Protein AF-A0A953USL4-F1 (afdb_monomer_lite)

Sequence (74 aa):
MLSIATWCLACVQALHGQAPHIDSIDPAQGPIAGGTAVTINGTHFQGATLNVDKATIAPKALSDTEIRFTSPQH

Secondary structure (DSSP, 8-state):
--SSHHHHHHHHHHHS-PPPEEEEEESS---TT---EEEEEEE--TTPPPEETTEE---SEE-SSEEEEEPPP-

Radius of gyration: 16.98 Å; chains: 1; bounding box: 27×20×57 Å

Structure (mmCIF, N/CA/C/O backbone):
data_AF-A0A953USL4-F1
#
_entry.id   AF-A0A953USL4-F1
#
loop_
_atom_site.group_PDB
_atom_site.id
_atom_site.type_symbol
_atom_site.label_atom_id
_atom_site.label_alt_id
_atom_site.label_comp_id
_atom_site.label_asym_id
_atom_site.label_entity_id
_atom_site.label_seq_id
_atom_site.pdbx_PDB_ins_code
_atom_site.Cartn_x
_atom_site.Cartn_y
_atom_site.Cartn_z
_atom_site.occupancy
_atom_site.B_iso_or_equiv
_atom_site.auth_seq_id
_atom_site.auth_comp_id
_atom_site.auth_asym_id
_atom_site.auth_atom_id
_atom_site.pdbx_PDB_model_num
ATOM 1 N N . MET A 1 1 ? -12.040 -0.386 43.099 1.00 53.84 1 MET A N 1
ATOM 2 C CA . MET A 1 1 ? -10.764 -0.068 42.424 1.00 53.84 1 MET A CA 1
ATOM 3 C C . MET A 1 1 ? -10.869 -0.480 40.962 1.00 53.84 1 MET A C 1
ATOM 5 O O . MET A 1 1 ? -10.436 -1.560 40.625 1.00 53.84 1 MET A O 1
ATOM 9 N N . LEU A 1 2 ? -11.531 0.314 40.127 1.00 51.34 2 LEU A N 1
ATOM 10 C CA . LEU A 1 2 ? -11.562 0.236 38.657 1.00 51.34 2 LEU A CA 1
ATOM 11 C C . LEU A 1 2 ? -12.405 1.453 38.214 1.00 51.34 2 LEU A C 1
ATOM 13 O O . LEU A 1 2 ? -13.297 1.837 38.965 1.00 51.34 2 LEU A O 1
ATOM 17 N N . SER A 1 3 ? -12.165 2.027 37.031 1.00 61.38 3 SER A N 1
ATOM 18 C CA . SER A 1 3 ? -13.047 3.024 36.373 1.00 61.38 3 SER A CA 1
ATOM 19 C C . SER A 1 3 ? -12.709 4.523 36.487 1.00 61.38 3 SER A C 1
ATOM 21 O O . SER A 1 3 ? -13.604 5.338 36.682 1.00 61.38 3 SER A O 1
ATOM 23 N N . ILE A 1 4 ? -11.446 4.916 3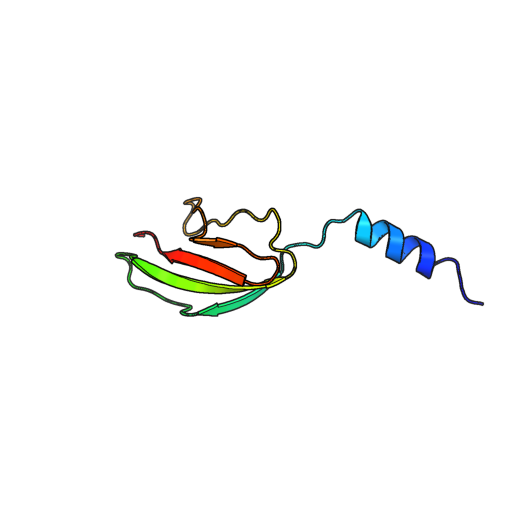6.270 1.00 55.97 4 ILE A N 1
ATOM 24 C CA . ILE A 1 4 ? -11.139 6.281 35.767 1.00 55.97 4 ILE A CA 1
ATOM 25 C C . ILE A 1 4 ? -10.081 6.234 34.645 1.00 55.97 4 ILE A C 1
ATOM 27 O O . ILE A 1 4 ? -10.222 6.914 33.633 1.00 55.97 4 ILE A O 1
ATOM 31 N N . ALA A 1 5 ? -9.076 5.352 34.742 1.00 52.19 5 ALA A N 1
ATOM 32 C CA . ALA A 1 5 ? -8.025 5.230 33.720 1.00 52.19 5 ALA A CA 1
ATOM 33 C C . ALA A 1 5 ? -8.530 4.714 32.352 1.00 52.19 5 ALA A C 1
ATOM 35 O O . ALA A 1 5 ? -8.031 5.136 31.312 1.00 52.19 5 ALA A O 1
ATOM 36 N N . THR A 1 6 ? -9.553 3.853 32.329 1.00 55.34 6 THR A N 1
ATOM 37 C CA . THR A 1 6 ? -10.094 3.268 31.084 1.00 55.34 6 THR A CA 1
ATOM 38 C C . THR A 1 6 ? -10.927 4.263 30.266 1.00 55.34 6 THR A C 1
ATOM 40 O O . THR A 1 6 ? -10.991 4.149 29.047 1.00 55.34 6 THR A O 1
ATOM 43 N N . TRP A 1 7 ? -11.531 5.271 30.904 1.00 48.94 7 TRP A N 1
ATOM 44 C CA . TRP A 1 7 ? -12.348 6.280 30.213 1.00 48.94 7 TRP A CA 1
ATOM 45 C C . TRP A 1 7 ? -11.503 7.389 29.570 1.00 48.94 7 TRP A C 1
ATOM 47 O O . TRP A 1 7 ? -11.888 7.928 28.536 1.00 48.94 7 TRP A O 1
ATOM 57 N N . CYS A 1 8 ? -10.319 7.683 30.120 1.00 53.19 8 CYS A N 1
ATOM 58 C CA . CYS A 1 8 ? -9.374 8.610 29.493 1.00 53.19 8 CYS A CA 1
ATOM 59 C C . CYS A 1 8 ? -8.691 7.975 28.268 1.00 53.19 8 CYS A C 1
ATOM 61 O O . CYS A 1 8 ? -8.541 8.626 27.239 1.00 53.19 8 CYS A O 1
ATOM 63 N N . LEU A 1 9 ? -8.342 6.683 28.334 1.00 56.84 9 LEU A N 1
ATOM 64 C CA . LEU A 1 9 ? -7.609 6.029 27.246 1.00 56.84 9 LEU A CA 1
ATOM 65 C C . LEU A 1 9 ? -8.469 5.822 25.986 1.00 56.84 9 LEU A C 1
ATOM 67 O O . LEU A 1 9 ? -8.011 6.127 24.891 1.00 56.84 9 LEU A O 1
ATOM 71 N N . ALA A 1 10 ? -9.736 5.419 26.130 1.00 53.16 10 ALA A N 1
ATOM 72 C CA . ALA A 1 10 ? -10.642 5.260 24.988 1.00 53.16 10 ALA A CA 1
ATOM 73 C C . ALA A 1 10 ? -10.973 6.597 24.287 1.00 53.16 10 ALA A C 1
ATOM 75 O O . ALA A 1 10 ? -11.087 6.641 23.065 1.00 53.16 10 ALA A O 1
ATOM 76 N N . CYS A 1 11 ? -11.083 7.698 25.043 1.00 49.72 11 CYS A N 1
ATOM 77 C CA . CYS A 1 11 ? -11.327 9.031 24.483 1.00 49.72 11 CYS A CA 1
ATOM 78 C C . CYS A 1 11 ? -10.077 9.602 23.783 1.00 49.72 11 CYS A C 1
ATOM 80 O O . CYS A 1 11 ? -10.177 10.161 22.694 1.00 49.72 11 CYS A O 1
ATOM 82 N N . VAL A 1 12 ? -8.880 9.410 24.355 1.00 52.28 12 VAL A N 1
ATOM 83 C CA . VAL A 1 12 ? -7.620 9.907 23.766 1.00 52.28 12 VAL A CA 1
ATOM 84 C C . VAL A 1 12 ? -7.208 9.111 22.519 1.00 52.28 12 VAL A C 1
ATOM 86 O O . VAL A 1 12 ? -6.704 9.700 21.567 1.00 52.28 12 VAL A O 1
ATOM 89 N N . GLN A 1 13 ? -7.477 7.801 22.461 1.00 52.91 13 GLN A N 1
ATOM 90 C CA . GLN A 1 13 ? -7.243 6.992 21.254 1.00 52.91 13 GLN A CA 1
ATOM 91 C C . GLN A 1 13 ? -8.156 7.375 20.082 1.00 52.91 13 GLN A C 1
ATOM 93 O O . GLN A 1 13 ? -7.768 7.199 18.936 1.00 52.91 13 GLN A O 1
ATOM 98 N N . ALA A 1 14 ? -9.348 7.912 20.352 1.00 53.28 14 ALA A N 1
ATOM 99 C CA . ALA A 1 14 ? -10.238 8.429 19.314 1.00 53.28 14 ALA A CA 1
ATOM 100 C C . ALA A 1 14 ? -9.812 9.822 18.798 1.00 53.28 14 ALA A C 1
ATOM 102 O O . ALA A 1 14 ? -10.197 10.212 17.699 1.00 53.28 14 ALA A O 1
ATOM 103 N N . LEU A 1 15 ? -9.017 10.571 19.576 1.00 53.41 15 LEU A N 1
ATOM 104 C CA . LEU A 1 15 ? -8.476 11.889 19.207 1.00 53.41 15 LEU A CA 1
ATOM 105 C C . LEU A 1 15 ? -7.138 11.787 18.459 1.00 53.41 15 LEU A C 1
ATOM 107 O O . LEU A 1 15 ? -6.843 12.610 17.594 1.00 53.41 15 LEU A O 1
ATOM 111 N N . HIS A 1 16 ? -6.333 10.771 18.765 1.00 53.66 16 HIS A N 1
ATOM 112 C CA . HIS A 1 16 ? -5.195 10.366 17.947 1.00 53.66 16 HIS A CA 1
ATOM 113 C C . HIS A 1 16 ? -5.697 9.416 16.865 1.00 53.66 16 HIS A C 1
ATOM 115 O O . HIS A 1 16 ? -5.685 8.204 17.066 1.00 53.66 16 HIS A O 1
ATOM 121 N N . GLY A 1 17 ? -6.154 9.973 15.736 1.00 63.47 17 GLY A N 1
ATOM 122 C CA . GLY A 1 17 ? -6.475 9.189 14.541 1.00 63.47 17 GLY A CA 1
ATOM 123 C C . GLY A 1 17 ? -5.421 8.1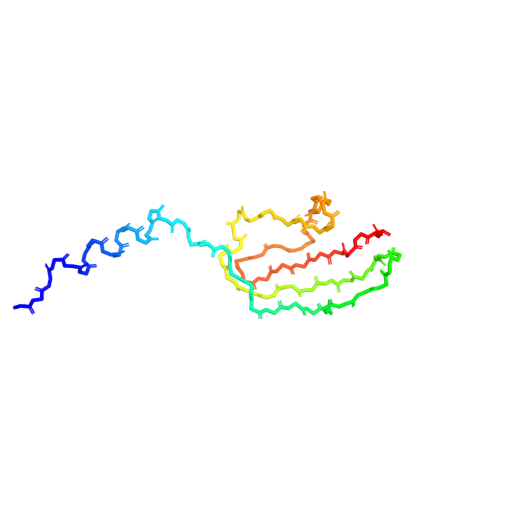03 14.354 1.00 63.47 17 GLY A C 1
ATOM 124 O O . GLY A 1 17 ? -4.222 8.395 14.402 1.00 63.47 17 GLY A O 1
ATOM 125 N N . GLN A 1 18 ? -5.868 6.848 14.302 1.00 72.75 18 GLN A N 1
ATOM 126 C CA . GLN A 1 18 ? -4.955 5.718 14.341 1.00 72.75 18 GLN A CA 1
ATOM 127 C C . GLN A 1 18 ? -3.917 5.872 13.231 1.00 72.75 18 GLN A C 1
ATOM 129 O O . GLN A 1 18 ? -4.255 6.118 12.074 1.00 72.75 18 GLN A O 1
ATOM 134 N N . ALA A 1 19 ? -2.641 5.804 13.614 1.00 80.31 19 ALA A N 1
ATOM 135 C CA . ALA A 1 19 ? -1.564 5.950 12.655 1.00 80.31 19 ALA A CA 1
ATOM 136 C C . ALA A 1 19 ? -1.655 4.811 11.624 1.00 80.31 19 ALA A C 1
ATOM 138 O O . ALA A 1 19 ? -1.883 3.663 12.024 1.00 80.31 19 ALA A O 1
ATOM 139 N N . PRO A 1 20 ? -1.456 5.101 10.327 1.00 85.75 20 PRO A N 1
ATOM 140 C CA . PRO A 1 20 ? -1.434 4.067 9.306 1.00 85.75 20 PRO A CA 1
ATOM 141 C C . PRO A 1 20 ? -0.341 3.048 9.633 1.00 85.75 20 PRO A C 1
ATOM 143 O O . PRO A 1 20 ? 0.818 3.413 9.852 1.00 85.75 20 PRO A O 1
ATOM 146 N N . HIS A 1 21 ? -0.711 1.771 9.672 1.00 87.62 21 HIS A N 1
ATOM 147 C CA . HIS A 1 21 ? 0.204 0.669 9.951 1.00 87.62 21 HIS A CA 1
ATOM 148 C C 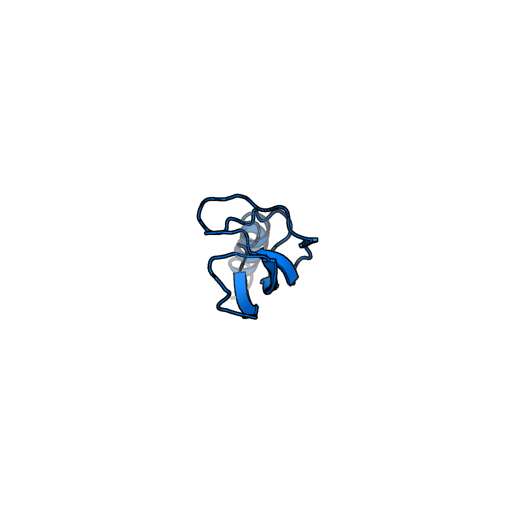. HIS A 1 21 ? 0.288 -0.252 8.741 1.00 87.62 21 HIS A C 1
ATOM 150 O O . HIS A 1 21 ? -0.739 -0.610 8.178 1.00 87.62 21 HIS A O 1
ATOM 156 N N . ILE A 1 22 ? 1.504 -0.622 8.341 1.00 91.00 22 ILE A N 1
ATOM 157 C CA . ILE A 1 22 ? 1.756 -1.528 7.217 1.00 91.00 22 ILE A CA 1
ATOM 158 C C . ILE A 1 22 ? 2.162 -2.888 7.780 1.00 91.00 22 ILE A C 1
ATOM 160 O O . ILE A 1 22 ? 3.180 -2.980 8.462 1.00 91.00 22 ILE A O 1
ATOM 164 N N . ASP A 1 23 ? 1.405 -3.926 7.434 1.00 91.88 23 ASP A N 1
ATOM 165 C CA . ASP A 1 23 ? 1.685 -5.309 7.826 1.00 91.88 23 ASP A CA 1
ATOM 166 C C . ASP A 1 23 ? 2.554 -6.024 6.785 1.00 91.88 23 ASP A C 1
ATOM 168 O O . ASP A 1 23 ? 3.479 -6.762 7.122 1.00 91.88 23 ASP A O 1
ATOM 172 N N . SER A 1 24 ? 2.253 -5.834 5.494 1.00 92.19 24 SER A N 1
ATOM 173 C CA . SER A 1 24 ? 2.971 -6.502 4.401 1.00 92.19 24 SER A CA 1
ATOM 174 C C . SER A 1 24 ? 2.906 -5.730 3.087 1.00 92.19 24 SER A C 1
ATOM 176 O O . SER A 1 24 ? 1.983 -4.952 2.849 1.00 92.19 24 SER A O 1
ATOM 178 N N . ILE A 1 25 ? 3.901 -5.965 2.229 1.00 90.94 25 ILE A N 1
ATOM 179 C CA . ILE A 1 25 ? 4.013 -5.394 0.883 1.00 90.94 25 ILE A CA 1
ATOM 180 C C . ILE A 1 25 ? 4.356 -6.532 -0.080 1.00 90.94 25 ILE A C 1
ATOM 182 O O . ILE A 1 25 ? 5.336 -7.244 0.144 1.00 90.94 25 ILE A O 1
ATOM 186 N N . ASP A 1 26 ? 3.580 -6.684 -1.151 1.00 88.88 26 ASP A N 1
ATOM 187 C CA . ASP A 1 26 ? 3.785 -7.708 -2.176 1.00 88.88 26 ASP A CA 1
ATOM 188 C C . ASP A 1 26 ? 3.512 -7.171 -3.598 1.00 88.88 26 ASP A C 1
ATOM 190 O O . ASP A 1 26 ? 2.436 -6.616 -3.848 1.00 88.88 26 ASP A O 1
ATOM 194 N N . PRO A 1 27 ? 4.449 -7.329 -4.550 1.00 87.88 27 PRO A N 1
ATOM 195 C CA . PRO A 1 27 ? 5.832 -7.756 -4.351 1.00 87.88 27 PRO A CA 1
ATOM 196 C C . PRO A 1 27 ? 6.654 -6.677 -3.634 1.00 87.88 27 PRO A C 1
ATOM 198 O O . PRO A 1 27 ? 6.537 -5.486 -3.918 1.00 87.88 27 PRO A O 1
ATOM 201 N N . ALA A 1 28 ? 7.533 -7.100 -2.722 1.00 79.62 28 ALA A N 1
ATOM 202 C CA . ALA A 1 28 ? 8.405 -6.190 -1.974 1.00 79.62 28 ALA A CA 1
ATOM 203 C C . ALA A 1 28 ? 9.491 -5.530 -2.843 1.00 79.62 28 ALA A C 1
ATOM 205 O O . ALA A 1 28 ? 10.131 -4.577 -2.404 1.00 79.62 28 ALA A O 1
ATOM 206 N N . GLN A 1 29 ? 9.737 -6.052 -4.048 1.00 77.06 29 GLN A N 1
ATOM 207 C CA . GLN A 1 29 ? 10.748 -5.576 -4.991 1.00 77.06 29 GLN A CA 1
ATOM 208 C C . GLN A 1 29 ? 10.179 -5.605 -6.412 1.00 77.06 29 GLN A C 1
ATOM 210 O O . GLN A 1 29 ? 9.430 -6.512 -6.773 1.00 77.06 29 GLN A O 1
ATOM 215 N N . GLY A 1 30 ? 10.568 -4.630 -7.228 1.00 76.81 30 GLY A N 1
ATOM 216 C CA . GLY A 1 30 ? 10.175 -4.528 -8.628 1.00 76.81 30 GLY A CA 1
ATOM 217 C C . GLY A 1 30 ? 11.312 -3.969 -9.485 1.00 76.81 30 GLY A C 1
ATOM 218 O O . GLY A 1 30 ? 12.315 -3.495 -8.951 1.00 76.81 30 GLY A O 1
ATOM 219 N N . PRO A 1 31 ? 11.190 -4.037 -10.818 1.00 78.62 31 PRO A N 1
ATOM 220 C CA . PRO A 1 31 ? 12.181 -3.487 -11.731 1.00 78.62 31 PRO A CA 1
ATOM 221 C C . PRO A 1 31 ? 12.262 -1.957 -11.618 1.00 78.62 31 PRO A C 1
ATOM 223 O O . PRO A 1 31 ? 11.249 -1.291 -11.412 1.00 78.62 31 PRO A O 1
ATOM 226 N N . ILE A 1 32 ? 13.463 -1.407 -11.843 1.00 79.56 32 ILE A N 1
ATOM 227 C CA . ILE A 1 32 ? 13.745 0.045 -11.835 1.00 79.56 32 ILE A CA 1
ATOM 228 C C . ILE A 1 32 ? 12.858 0.793 -12.843 1.00 79.56 32 ILE A C 1
ATOM 230 O O . ILE A 1 32 ? 12.436 1.914 -12.598 1.00 79.56 32 ILE A O 1
ATOM 234 N N . ALA A 1 33 ? 12.502 0.142 -13.955 1.00 79.88 33 ALA A N 1
ATOM 235 C CA . ALA A 1 33 ? 11.599 0.700 -14.960 1.00 79.88 33 ALA A CA 1
ATOM 236 C C . ALA A 1 33 ? 10.162 0.957 -14.447 1.00 79.88 33 ALA A C 1
ATOM 238 O O . ALA A 1 33 ? 9.373 1.589 -15.146 1.00 79.88 33 ALA A O 1
ATOM 239 N N . GLY A 1 34 ? 9.803 0.480 -13.250 1.00 83.62 34 GLY A N 1
ATOM 240 C CA . GLY A 1 34 ? 8.455 0.605 -12.707 1.00 83.62 34 GLY A CA 1
ATOM 241 C C . GLY A 1 34 ? 7.436 -0.284 -13.423 1.00 83.62 34 GLY A C 1
ATOM 242 O O . GLY A 1 34 ? 7.774 -1.262 -14.089 1.00 83.62 34 GLY A O 1
ATOM 243 N N . GLY A 1 35 ? 6.153 0.036 -13.256 1.00 85.25 35 GLY A N 1
ATOM 244 C CA . GLY A 1 35 ? 5.044 -0.639 -13.936 1.00 85.25 35 GLY A CA 1
ATOM 245 C C . GLY A 1 35 ? 4.525 -1.898 -13.238 1.00 85.25 35 GLY A C 1
ATOM 246 O O . GLY A 1 35 ? 3.603 -2.537 -13.741 1.00 85.25 35 GLY A O 1
ATOM 247 N N . THR A 1 36 ? 5.061 -2.249 -12.068 1.00 87.81 36 THR A N 1
ATOM 248 C CA . THR A 1 36 ? 4.610 -3.426 -11.311 1.00 87.81 36 THR A CA 1
ATOM 249 C C . THR A 1 36 ? 3.454 -3.054 -10.392 1.00 87.81 36 THR A C 1
ATOM 251 O O . THR A 1 36 ? 3.501 -2.031 -9.709 1.00 87.81 36 THR A O 1
ATOM 254 N N . ALA A 1 37 ? 2.396 -3.866 -10.381 1.00 89.56 37 ALA A N 1
ATOM 255 C CA . ALA A 1 37 ? 1.306 -3.712 -9.425 1.00 89.56 37 ALA A CA 1
ATOM 256 C C . ALA A 1 37 ? 1.777 -4.176 -8.042 1.00 89.56 37 ALA A C 1
ATOM 258 O O . ALA A 1 37 ? 2.171 -5.328 -7.891 1.00 89.56 37 ALA A O 1
ATOM 259 N N . VAL A 1 38 ? 1.731 -3.277 -7.061 1.00 90.62 38 VAL A N 1
ATOM 260 C CA . VAL A 1 38 ? 2.116 -3.545 -5.674 1.00 90.62 38 VAL A CA 1
ATOM 261 C C . VAL A 1 38 ? 0.884 -3.432 -4.788 1.00 90.62 38 VAL A C 1
ATOM 263 O O . VAL A 1 38 ? 0.106 -2.481 -4.909 1.00 90.62 38 VAL A O 1
ATOM 266 N N . THR A 1 39 ? 0.720 -4.414 -3.908 1.00 92.38 39 THR A N 1
ATOM 267 C CA . THR A 1 39 ? -0.311 -4.468 -2.873 1.00 92.38 39 THR A CA 1
ATOM 268 C C . THR A 1 39 ? 0.347 -4.287 -1.511 1.00 92.38 39 THR A C 1
ATOM 270 O O . THR A 1 39 ? 1.319 -4.962 -1.188 1.00 92.38 39 THR A O 1
ATOM 273 N N . ILE A 1 40 ? -0.186 -3.372 -0.712 1.00 91.81 40 ILE A N 1
ATOM 274 C CA . ILE A 1 40 ? 0.191 -3.147 0.680 1.00 91.81 40 ILE A CA 1
ATOM 275 C C . ILE A 1 40 ? -1.014 -3.517 1.534 1.00 91.81 40 ILE A C 1
ATOM 277 O O . ILE A 1 40 ? -2.089 -2.956 1.334 1.00 91.81 40 ILE A O 1
ATOM 281 N N . ASN A 1 41 ? -0.831 -4.418 2.493 1.00 92.81 41 ASN A N 1
ATOM 282 C CA . ASN A 1 41 ? -1.843 -4.724 3.501 1.00 92.81 41 ASN A CA 1
ATOM 283 C C . ASN A 1 41 ? -1.477 -4.052 4.823 1.00 92.81 41 ASN A C 1
ATOM 285 O O . ASN A 1 41 ? -0.294 -3.944 5.163 1.00 92.81 41 ASN A O 1
ATOM 289 N N . GLY A 1 42 ? -2.486 -3.613 5.564 1.00 91.12 42 GLY A N 1
ATOM 290 C CA . GLY A 1 42 ? -2.295 -2.904 6.820 1.00 91.12 42 GLY A CA 1
ATOM 291 C C . GLY A 1 42 ? -3.602 -2.465 7.462 1.00 91.12 42 GLY A C 1
ATOM 292 O O . GLY A 1 42 ? -4.628 -3.120 7.294 1.00 91.12 42 GLY A O 1
ATOM 293 N N . THR A 1 43 ? -3.567 -1.358 8.201 1.00 90.50 43 THR A N 1
ATOM 294 C CA . THR A 1 43 ? -4.737 -0.766 8.871 1.00 90.50 43 THR A CA 1
ATOM 295 C C . THR A 1 43 ? -4.641 0.756 8.919 1.00 90.50 43 THR A C 1
ATOM 297 O O . THR A 1 43 ? -3.542 1.321 8.885 1.00 90.50 43 THR A O 1
ATOM 300 N N . HIS A 1 44 ? -5.793 1.419 9.054 1.00 87.88 44 HIS A N 1
ATOM 301 C CA . HIS A 1 44 ? -5.900 2.871 9.216 1.00 87.88 44 HIS A CA 1
ATOM 302 C C . HIS A 1 44 ? -5.321 3.668 8.038 1.00 87.88 44 HIS A C 1
ATOM 304 O O . HIS A 1 44 ? -4.732 4.736 8.202 1.00 87.88 44 HIS A O 1
ATOM 310 N N . PHE A 1 45 ? -5.481 3.152 6.820 1.00 87.94 45 PHE A N 1
ATOM 311 C CA . PHE A 1 45 ? -5.038 3.835 5.603 1.00 87.94 45 PHE A CA 1
ATOM 312 C C . PHE A 1 45 ? -6.013 4.911 5.104 1.00 87.94 45 PHE A C 1
ATOM 314 O O . PHE A 1 45 ? -5.703 5.631 4.151 1.00 87.94 45 PHE A O 1
ATOM 321 N N . GLN A 1 46 ? -7.175 5.070 5.743 1.00 83.00 46 GLN A N 1
ATOM 322 C CA . GLN A 1 46 ? -8.126 6.126 5.397 1.00 83.00 46 GLN A CA 1
ATOM 323 C C . GLN A 1 46 ? -7.518 7.512 5.658 1.00 83.00 46 GLN A C 1
ATOM 325 O O . GLN A 1 46 ? -7.292 7.908 6.797 1.00 83.00 46 GLN A O 1
ATOM 330 N N . GLY A 1 47 ? -7.247 8.256 4.581 1.00 79.00 47 GLY A N 1
ATOM 331 C CA . GLY A 1 47 ? -6.580 9.563 4.641 1.00 79.00 47 GLY A CA 1
ATOM 332 C C . GLY A 1 47 ? -5.047 9.510 4.601 1.00 79.00 47 GLY A C 1
ATOM 333 O O . GLY A 1 47 ? -4.406 10.547 4.763 1.00 79.00 47 GLY A O 1
ATOM 334 N N . ALA A 1 48 ? -4.448 8.338 4.368 1.00 83.75 48 ALA A N 1
ATOM 335 C CA . ALA A 1 48 ? -3.006 8.205 4.189 1.00 83.75 48 ALA A CA 1
ATOM 336 C C . ALA A 1 48 ? -2.546 8.696 2.802 1.00 83.75 48 ALA A C 1
ATOM 338 O O . ALA A 1 48 ? -3.224 8.501 1.792 1.00 83.75 48 ALA A O 1
ATOM 339 N N . THR A 1 49 ? -1.346 9.280 2.745 1.00 86.50 49 THR A N 1
ATOM 340 C CA . THR A 1 49 ? -0.682 9.659 1.490 1.00 86.50 49 THR A CA 1
ATOM 341 C C . THR A 1 49 ? 0.416 8.658 1.163 1.00 86.50 49 THR A C 1
ATOM 343 O O . THR A 1 49 ? 1.348 8.470 1.947 1.00 86.50 49 THR A O 1
ATOM 346 N N . LEU A 1 50 ? 0.346 8.048 -0.019 1.00 86.75 50 LEU A N 1
ATOM 347 C CA . LEU A 1 50 ? 1.362 7.116 -0.492 1.00 86.75 50 LEU A CA 1
ATOM 348 C C . LEU A 1 50 ? 2.502 7.868 -1.193 1.00 86.75 50 LEU A C 1
ATOM 350 O O . LEU A 1 50 ? 2.296 8.519 -2.219 1.00 86.75 50 LEU A O 1
ATOM 354 N N . ASN A 1 51 ? 3.715 7.739 -0.655 1.00 87.88 51 ASN A N 1
ATOM 355 C CA . ASN A 1 51 ? 4.935 8.256 -1.268 1.00 87.88 51 ASN A CA 1
ATOM 356 C C . ASN A 1 51 ? 5.884 7.099 -1.557 1.00 87.88 51 ASN A C 1
ATOM 358 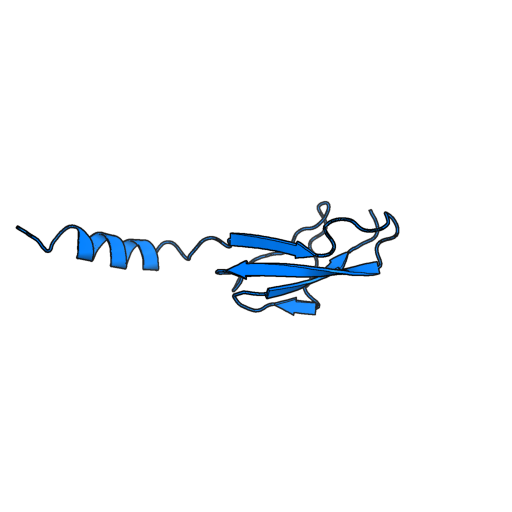O O . ASN A 1 51 ? 6.275 6.373 -0.645 1.00 87.88 51 ASN A O 1
ATOM 362 N N . VAL A 1 52 ? 6.264 6.950 -2.820 1.00 84.38 52 VAL A N 1
ATOM 363 C CA . VAL A 1 52 ? 7.218 5.942 -3.279 1.00 84.38 52 VAL A CA 1
ATOM 364 C C . VAL A 1 52 ? 8.325 6.693 -3.984 1.00 84.38 52 VAL A C 1
ATOM 366 O O . VAL A 1 52 ? 8.074 7.452 -4.913 1.00 84.38 52 VAL A O 1
ATOM 369 N N . ASP A 1 53 ? 9.545 6.543 -3.490 1.00 79.44 53 ASP A N 1
ATOM 370 C CA . ASP A 1 53 ? 10.721 7.195 -4.064 1.00 79.44 53 ASP A CA 1
ATOM 371 C C . ASP A 1 53 ? 10.664 8.718 -4.204 1.00 79.44 53 ASP A C 1
ATOM 373 O O . ASP A 1 53 ? 11.097 9.314 -5.188 1.00 79.44 53 ASP A O 1
ATOM 377 N N . LYS A 1 54 ? 10.111 9.380 -3.181 1.00 81.12 54 LYS A N 1
ATOM 378 C CA . LYS A 1 54 ? 9.864 10.835 -3.166 1.00 81.12 54 LYS A CA 1
ATOM 379 C C . LYS A 1 54 ? 8.825 11.300 -4.198 1.00 81.12 54 LYS A C 1
ATOM 381 O O . LYS A 1 54 ? 8.568 12.498 -4.280 1.00 81.12 54 LYS A O 1
ATOM 386 N N . ALA A 1 55 ? 8.191 10.384 -4.930 1.00 83.19 55 ALA A N 1
ATOM 387 C CA . ALA A 1 55 ? 7.023 10.661 -5.749 1.00 83.19 55 ALA A CA 1
ATOM 388 C C . ALA A 1 55 ? 5.745 10.329 -4.968 1.00 83.19 55 ALA A C 1
ATOM 390 O O . ALA A 1 55 ? 5.572 9.221 -4.455 1.00 83.19 55 ALA A O 1
ATOM 391 N N . THR A 1 56 ? 4.825 11.287 -4.887 1.00 87.06 56 THR A N 1
ATOM 392 C CA . THR A 1 56 ? 3.471 11.029 -4.390 1.00 87.06 56 THR A CA 1
ATOM 393 C C . THR A 1 56 ? 2.673 10.331 -5.483 1.00 87.06 56 THR A C 1
ATOM 395 O O . THR A 1 56 ? 2.543 10.854 -6.590 1.00 87.06 56 THR A O 1
ATOM 398 N N . ILE A 1 57 ? 2.135 9.152 -5.179 1.00 85.62 57 ILE A N 1
ATOM 399 C CA . ILE A 1 57 ? 1.395 8.334 -6.143 1.00 85.62 57 ILE A CA 1
ATOM 400 C C . ILE A 1 57 ? -0.046 8.219 -5.681 1.00 85.62 57 ILE A C 1
ATOM 402 O O . ILE A 1 57 ? -0.308 7.864 -4.534 1.00 85.62 57 ILE A O 1
ATOM 406 N N . ALA A 1 58 ? -0.983 8.472 -6.593 1.00 86.50 58 ALA A N 1
ATOM 407 C CA . ALA A 1 58 ? -2.386 8.157 -6.369 1.00 86.50 58 ALA A CA 1
ATOM 408 C C . ALA A 1 58 ? -2.576 6.626 -6.413 1.00 86.50 58 ALA A C 1
ATOM 410 O O . ALA A 1 58 ? -2.311 6.015 -7.456 1.00 86.50 58 ALA A O 1
ATOM 411 N N . PRO A 1 59 ? -3.017 5.982 -5.317 1.00 86.56 59 PRO A N 1
ATOM 412 C CA . PRO A 1 59 ? -3.301 4.555 -5.331 1.00 86.56 59 PRO A CA 1
ATOM 413 C C . PRO A 1 59 ? -4.415 4.232 -6.330 1.00 86.56 59 PRO A C 1
ATOM 415 O O . PRO A 1 59 ? -5.385 4.976 -6.463 1.00 86.56 59 PRO A O 1
ATOM 418 N N . LYS A 1 60 ? -4.302 3.086 -7.002 1.00 87.81 60 LY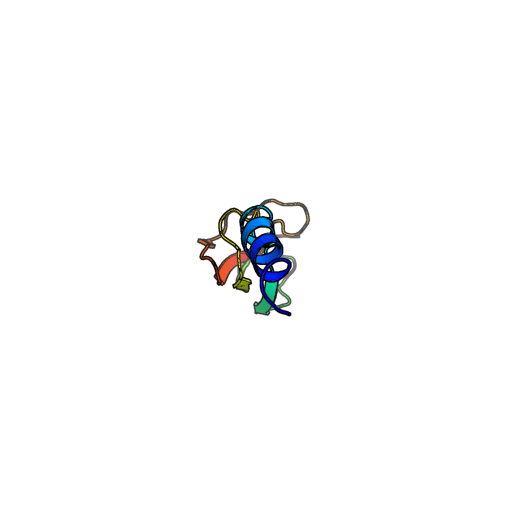S A N 1
ATOM 419 C CA . LYS A 1 60 ? -5.379 2.517 -7.825 1.00 87.81 60 LYS A CA 1
ATOM 420 C C . LYS A 1 60 ? -6.534 2.003 -6.965 1.00 87.81 60 LYS A C 1
ATOM 422 O O . LYS A 1 60 ? -7.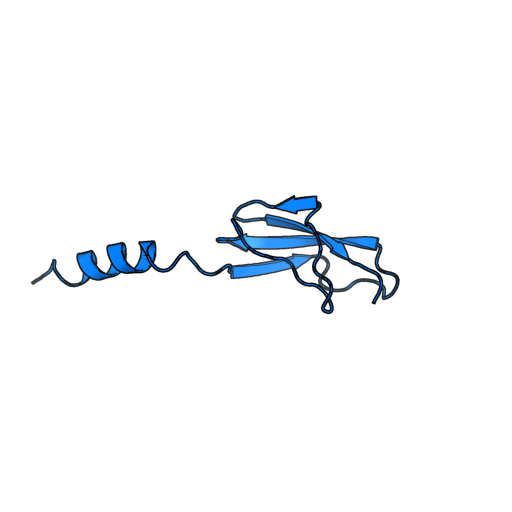677 2.051 -7.402 1.00 87.81 60 LYS A O 1
ATOM 427 N N . ALA A 1 61 ? -6.233 1.516 -5.762 1.00 86.81 61 ALA A N 1
ATOM 428 C CA . ALA A 1 61 ? -7.222 1.212 -4.737 1.00 86.81 61 ALA A CA 1
ATOM 429 C C . ALA A 1 61 ? -6.689 1.648 -3.370 1.00 86.81 61 ALA A C 1
ATOM 431 O O . ALA A 1 61 ? -5.518 1.422 -3.062 1.00 86.81 61 ALA A O 1
ATOM 432 N N . LEU A 1 62 ? -7.552 2.271 -2.573 1.00 88.62 62 LEU A N 1
ATOM 433 C CA . LEU A 1 62 ? -7.280 2.662 -1.196 1.00 88.62 62 LEU A CA 1
ATOM 434 C C . LEU A 1 62 ? -8.494 2.265 -0.360 1.00 88.62 62 LEU A C 1
ATOM 436 O O . LEU A 1 62 ? -9.600 2.755 -0.578 1.00 88.62 62 LEU A O 1
ATOM 440 N N . SER A 1 63 ? -8.278 1.350 0.570 1.00 88.94 63 SER A N 1
ATOM 441 C CA . SER A 1 63 ? -9.227 0.979 1.614 1.00 88.94 63 SER A CA 1
ATOM 442 C C . SER A 1 63 ? -8.542 1.118 2.965 1.00 88.94 63 SER A C 1
ATOM 444 O O . SER A 1 63 ? -7.349 1.396 3.011 1.00 88.94 63 SER A O 1
ATOM 446 N N . ASP A 1 64 ? -9.269 0.913 4.062 1.00 88.06 64 ASP A N 1
ATOM 447 C CA . ASP A 1 64 ? -8.671 1.013 5.397 1.00 88.06 64 ASP A CA 1
ATOM 448 C C . ASP A 1 64 ? -7.538 0.000 5.624 1.00 88.06 64 ASP A C 1
ATOM 450 O O . ASP A 1 64 ? -6.600 0.300 6.358 1.00 88.06 64 ASP A O 1
ATOM 454 N N . THR A 1 65 ? -7.596 -1.156 4.950 1.00 92.88 65 THR A N 1
ATOM 455 C CA . THR A 1 65 ? -6.679 -2.280 5.182 1.00 92.88 65 THR A CA 1
ATOM 456 C C . THR A 1 65 ? -5.861 -2.727 3.972 1.00 92.88 65 THR A C 1
ATOM 458 O O . THR A 1 65 ? -4.997 -3.593 4.092 1.00 92.88 65 THR A O 1
ATOM 461 N N . GLU A 1 66 ? -6.097 -2.142 2.801 1.00 92.44 66 GLU A N 1
ATOM 462 C CA . GLU A 1 66 ? -5.409 -2.496 1.558 1.00 92.44 66 GLU A CA 1
ATOM 463 C C . GLU A 1 66 ? -5.144 -1.242 0.719 1.00 92.44 66 GLU A C 1
ATOM 465 O O . GLU A 1 66 ? -6.056 -0.449 0.463 1.00 92.44 66 GLU A O 1
ATOM 470 N N . ILE A 1 67 ? -3.909 -1.103 0.235 1.00 92.50 67 ILE A N 1
ATOM 471 C CA . ILE A 1 67 ? -3.508 -0.128 -0.779 1.00 92.50 67 ILE A CA 1
ATOM 472 C C . ILE A 1 67 ? -2.982 -0.887 -1.990 1.00 92.50 67 ILE A C 1
ATOM 474 O O . ILE A 1 67 ? -2.074 -1.705 -1.876 1.00 92.50 67 ILE A O 1
ATOM 478 N N . ARG A 1 68 ? -3.490 -0.568 -3.177 1.00 91.62 68 ARG A N 1
ATOM 479 C CA . ARG A 1 68 ? -2.929 -1.044 -4.444 1.00 91.62 68 ARG A CA 1
ATOM 480 C C . ARG A 1 68 ? -2.464 0.127 -5.270 1.00 91.62 68 ARG A C 1
ATOM 482 O O . ARG A 1 68 ? -3.222 1.062 -5.515 1.00 91.62 68 ARG A O 1
ATOM 489 N N . PHE A 1 69 ? -1.239 0.063 -5.759 1.00 90.75 69 PHE A N 1
ATOM 490 C CA . PHE A 1 69 ? -0.679 1.082 -6.637 1.00 90.75 69 PHE A CA 1
ATOM 491 C C . PHE A 1 69 ? 0.233 0.439 -7.680 1.00 90.75 69 PHE A C 1
ATOM 493 O O . PHE A 1 69 ? 0.413 -0.777 -7.722 1.00 90.75 69 PHE A O 1
ATOM 500 N N . THR A 1 70 ? 0.764 1.249 -8.588 1.00 89.62 70 THR A N 1
ATOM 501 C CA . THR A 1 70 ? 1.759 0.794 -9.561 1.00 89.62 70 THR A CA 1
ATOM 502 C C . THR A 1 70 ? 3.064 1.510 -9.287 1.00 89.62 70 THR A C 1
ATOM 504 O O . THR A 1 70 ? 3.058 2.733 -9.153 1.00 89.62 70 THR A O 1
ATOM 507 N N . SER A 1 71 ? 4.155 0.752 -9.170 1.00 86.19 71 SER A N 1
ATOM 508 C CA . SER A 1 71 ? 5.475 1.331 -8.940 1.00 86.19 71 SER A CA 1
ATOM 509 C C . SER A 1 71 ? 5.837 2.286 -10.087 1.00 86.19 71 SER A C 1
ATOM 511 O O . SER A 1 71 ? 5.617 1.945 -11.255 1.00 86.19 71 SER A O 1
ATOM 513 N N . PRO A 1 72 ? 6.347 3.493 -9.793 1.00 80.50 72 PRO A N 1
ATOM 514 C CA . PRO A 1 72 ? 6.847 4.395 -10.819 1.00 80.50 72 PRO A CA 1
ATOM 515 C C . PRO A 1 72 ? 8.221 3.902 -11.293 1.00 80.50 72 PRO A C 1
ATOM 517 O O . PRO A 1 72 ? 8.823 3.027 -10.668 1.00 80.50 72 PRO A O 1
ATOM 520 N N . GLN A 1 73 ? 8.719 4.465 -12.392 1.00 81.75 73 GLN A N 1
ATOM 521 C CA . GLN A 1 73 ? 10.135 4.324 -12.732 1.00 81.75 73 GLN A CA 1
ATOM 522 C C . GLN A 1 73 ? 10.988 5.064 -11.687 1.00 81.75 73 GLN A C 1
ATOM 524 O O . GLN A 1 73 ? 10.614 6.176 -11.297 1.00 81.75 73 GLN A O 1
ATOM 529 N N . HIS A 1 74 ? 12.082 4.442 -11.239 1.00 70.56 74 HIS A N 1
ATOM 530 C CA . HIS A 1 74 ? 13.030 5.013 -10.280 1.00 70.56 74 HIS A CA 1
ATOM 531 C C . HIS A 1 74 ? 14.286 5.555 -10.968 1.00 70.56 74 HIS A C 1
ATOM 533 O O . HIS A 1 74 ? 14.834 4.843 -11.842 1.00 70.56 74 HIS A O 1
#

Foldseek 3Di:
DDPDVVVVVVVVCVVPQDDWFWDDKPPPDDDLQWFDKMKTFTASQVVPFDDDPNDTFDFPDTDRTMTIHTTHRD

pLDDT: mean 78.69, std 14.26, range [48.94, 92.88]